Protein AF-A0A7S2GV23-F1 (afdb_monomer_lite)

pLDDT: mean 80.95, std 19.75, range [26.56, 98.06]

InterPro domains:
  IPR017853 Glycoside hydrolase superfamily [SSF51445] (7-123)
  IPR022790 Glycosyl hydrolase family 26 domain [PF02156] (43-122)
  IPR022790 Glycosyl hydrolase family 26 domain [PS51764] (1-126)

Secondary structure (DSSP, 8-state):
--------------TTHHHHSS--SEEEEEHHHHHTT---HHHHHHHHHTTPEEEEE--PPPTTT---TT---S-HHHHHSTTSTTHHHHHHHHHHHHHHHHH-B-TTSPBPPEEEE-S--TTS--

Organism: NCBI:txid3111310

Structure (mmCIF, N/CA/C/O backbone):
data_AF-A0A7S2GV23-F1
#
_entry.id   AF-A0A7S2GV23-F1
#
loop_
_atom_site.group_PDB
_atom_site.id
_atom_site.type_symbol
_atom_site.label_atom_id
_atom_site.label_alt_id
_atom_site.label_comp_id
_atom_site.label_asym_id
_atom_site.label_entity_id
_atom_site.label_seq_id
_atom_site.pdbx_PDB_ins_code
_atom_site.Cartn_x
_atom_site.Cartn_y
_atom_site.Cartn_z
_atom_site.occupancy
_atom_site.B_iso_or_equiv
_atom_site.auth_seq_id
_atom_site.auth_comp_id
_atom_site.auth_asym_id
_atom_site.auth_atom_id
_atom_site.pdbx_PDB_model_num
ATOM 1 N N . ARG A 1 1 ? 15.170 16.904 -41.381 1.00 34.03 1 ARG A N 1
ATOM 2 C CA . ARG A 1 1 ? 14.959 15.633 -40.649 1.00 34.03 1 ARG A CA 1
ATOM 3 C C . ARG A 1 1 ? 14.539 16.015 -39.239 1.00 34.03 1 ARG A C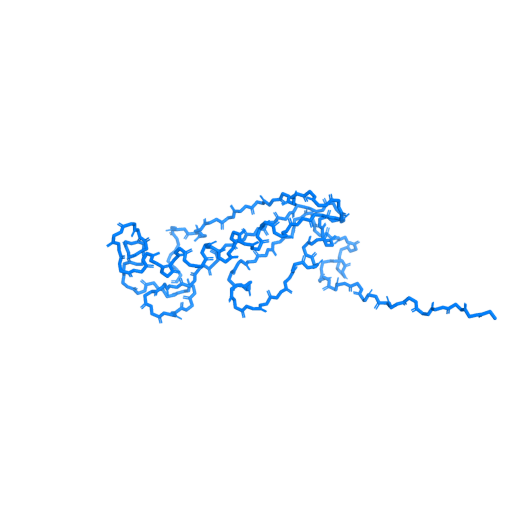 1
ATOM 5 O O . ARG A 1 1 ? 15.395 16.400 -38.460 1.00 34.03 1 ARG A O 1
ATOM 12 N N . ASN A 1 2 ? 13.232 16.030 -38.978 1.00 30.81 2 ASN A N 1
ATOM 13 C CA . ASN A 1 2 ? 12.688 16.231 -37.637 1.00 30.81 2 ASN A CA 1
ATOM 14 C C . ASN A 1 2 ? 12.828 14.914 -36.880 1.00 30.81 2 ASN A C 1
ATOM 16 O O . ASN A 1 2 ? 12.238 13.919 -37.292 1.00 30.81 2 ASN A O 1
ATOM 20 N N . SER A 1 3 ? 13.593 14.908 -35.800 1.00 30.64 3 SER A N 1
ATOM 21 C CA . SER A 1 3 ? 13.547 13.851 -34.796 1.00 30.64 3 SER A CA 1
ATOM 22 C C . SER A 1 3 ? 13.174 14.506 -33.475 1.00 30.64 3 SER A C 1
ATOM 24 O O . SER A 1 3 ? 13.932 15.315 -32.945 1.00 30.64 3 SER A O 1
ATOM 26 N N . MET A 1 4 ? 11.957 14.192 -33.029 1.00 27.84 4 MET A N 1
ATOM 27 C CA . MET A 1 4 ? 11.400 14.491 -31.713 1.00 27.84 4 MET A CA 1
ATOM 28 C C . MET A 1 4 ? 12.429 14.260 -30.605 1.00 27.84 4 MET A C 1
ATOM 30 O O . MET A 1 4 ? 13.071 13.212 -30.558 1.00 27.84 4 MET A O 1
ATOM 34 N N . GLN A 1 5 ? 12.536 15.225 -29.694 1.00 28.64 5 GLN A N 1
ATOM 35 C CA . GLN A 1 5 ? 13.094 15.001 -28.366 1.00 28.64 5 GLN A CA 1
ATOM 36 C C . GLN A 1 5 ? 12.183 14.007 -27.637 1.00 28.64 5 GLN A C 1
ATOM 38 O O . GLN A 1 5 ? 11.051 14.344 -27.294 1.00 28.64 5 GLN A O 1
ATOM 43 N N . LEU A 1 6 ? 12.673 12.784 -27.413 1.00 29.17 6 LEU A N 1
ATOM 44 C CA . LEU A 1 6 ? 12.147 11.945 -26.343 1.00 29.17 6 LEU A CA 1
ATOM 45 C C . LEU A 1 6 ? 12.425 12.671 -25.023 1.00 29.17 6 LEU A C 1
ATOM 47 O O . LEU A 1 6 ? 13.563 13.058 -24.753 1.00 29.17 6 LEU A O 1
ATOM 51 N N . GLY A 1 7 ? 11.374 12.880 -24.232 1.00 26.56 7 GLY A N 1
ATOM 52 C CA . GLY A 1 7 ? 11.482 13.425 -22.887 1.00 26.56 7 GLY A CA 1
ATOM 53 C C . GLY A 1 7 ? 12.406 12.544 -22.054 1.00 26.56 7 GLY A C 1
ATOM 54 O O . GLY A 1 7 ? 12.155 11.354 -21.879 1.00 26.56 7 GLY A O 1
ATOM 55 N N . PHE A 1 8 ? 13.500 13.128 -21.576 1.00 26.97 8 PHE A N 1
ATOM 56 C CA . PHE A 1 8 ? 14.394 12.485 -20.630 1.00 26.97 8 PHE A CA 1
ATOM 57 C C . PHE A 1 8 ? 13.656 12.324 -19.301 1.00 26.97 8 PHE A C 1
ATOM 59 O O . PHE A 1 8 ? 13.447 13.295 -18.578 1.00 26.97 8 PHE A O 1
ATOM 66 N N . PHE A 1 9 ? 13.265 11.093 -18.980 1.00 36.34 9 PHE A N 1
ATOM 67 C CA . PHE A 1 9 ? 12.959 10.700 -17.613 1.00 36.34 9 PHE A CA 1
ATOM 68 C C . PHE A 1 9 ? 14.299 10.665 -16.867 1.00 36.34 9 PHE A C 1
ATOM 70 O O . PHE A 1 9 ? 15.164 9.840 -17.168 1.00 36.34 9 PHE A O 1
ATOM 77 N N . THR A 1 10 ? 14.540 11.621 -15.969 1.00 34.38 10 THR A N 1
ATOM 78 C CA . THR A 1 10 ? 15.702 11.578 -15.071 1.00 34.38 10 THR A CA 1
ATOM 79 C C . THR A 1 10 ? 15.651 10.277 -14.271 1.00 34.38 10 THR A C 1
ATOM 81 O O . THR A 1 10 ? 14.608 9.999 -13.676 1.00 34.38 10 THR A O 1
ATOM 84 N N . PRO A 1 11 ? 16.726 9.468 -14.236 1.00 44.00 11 PRO A N 1
ATOM 85 C CA . PRO A 1 11 ? 16.729 8.263 -13.428 1.00 44.00 11 PRO A CA 1
ATOM 86 C C . PRO A 1 11 ? 16.562 8.675 -11.967 1.00 44.00 11 PRO A C 1
ATOM 88 O O . PRO A 1 11 ? 17.258 9.562 -11.471 1.00 44.00 11 PRO A O 1
ATOM 91 N N . LEU A 1 12 ? 15.586 8.050 -11.321 1.00 52.41 12 LEU A N 1
ATOM 92 C CA . LEU A 1 12 ? 15.260 8.203 -9.913 1.00 52.41 12 LEU A CA 1
ATOM 93 C C . LEU A 1 12 ? 16.541 7.983 -9.096 1.00 52.41 12 LEU A C 1
ATOM 95 O O . LEU A 1 12 ? 17.121 6.898 -9.097 1.00 52.41 12 LEU A O 1
ATOM 99 N N . ILE A 1 13 ? 17.041 9.047 -8.468 1.00 53.59 13 ILE A N 1
ATOM 100 C CA . ILE A 1 13 ? 18.283 9.005 -7.696 1.00 53.59 13 ILE A CA 1
ATOM 101 C C . ILE A 1 13 ? 17.995 8.232 -6.409 1.00 53.59 13 ILE A C 1
ATOM 103 O O . ILE A 1 13 ? 17.328 8.735 -5.511 1.00 53.59 13 ILE A O 1
ATOM 107 N N . SER A 1 14 ? 18.520 7.013 -6.312 1.00 54.50 14 SER A N 1
ATOM 108 C CA . SER A 1 14 ? 18.656 6.307 -5.039 1.00 54.50 14 SER A CA 1
ATOM 109 C C . SER A 1 14 ? 20.065 6.543 -4.484 1.00 54.50 14 SER A C 1
ATOM 111 O O . SER A 1 14 ? 21.048 6.499 -5.226 1.00 54.50 14 SER A O 1
ATOM 113 N N . CYS A 1 15 ? 20.185 6.770 -3.173 1.00 56.06 15 CYS A N 1
ATOM 114 C CA . CYS A 1 15 ? 21.479 6.963 -2.502 1.00 56.06 15 CYS A CA 1
ATOM 115 C C . CYS A 1 15 ? 22.381 5.707 -2.549 1.00 56.06 15 CYS A C 1
ATOM 117 O O . CYS A 1 15 ? 23.596 5.782 -2.335 1.00 56.06 15 CYS A O 1
ATOM 119 N N . LEU A 1 16 ? 21.803 4.535 -2.827 1.00 53.38 16 LEU A N 1
ATOM 120 C CA . LEU A 1 16 ? 22.526 3.263 -2.874 1.00 53.38 16 LEU A CA 1
ATOM 121 C C . LEU A 1 16 ? 23.375 3.118 -4.152 1.00 53.38 16 LEU A C 1
ATOM 123 O O . LEU A 1 16 ? 24.589 2.982 -4.018 1.00 53.38 16 LEU A O 1
ATOM 127 N N . PRO A 1 17 ? 22.837 3.279 -5.377 1.00 59.38 17 PRO A N 1
ATOM 128 C CA . PRO A 1 17 ? 23.643 3.328 -6.597 1.00 59.38 17 PRO A CA 1
ATOM 129 C C . PRO A 1 17 ? 24.794 4.331 -6.547 1.00 59.38 17 PRO A C 1
ATOM 131 O O . PRO A 1 17 ? 25.864 4.050 -7.079 1.00 59.38 17 PRO A O 1
ATOM 134 N N . SER A 1 18 ? 24.615 5.477 -5.881 1.00 53.84 18 SER A N 1
ATOM 135 C CA . SER A 1 18 ? 25.681 6.476 -5.747 1.00 53.84 18 SER A CA 1
ATOM 136 C C . SER A 1 18 ? 26.833 6.050 -4.829 1.00 53.84 18 SER A C 1
ATOM 138 O O . SER A 1 18 ? 27.897 6.656 -4.892 1.00 53.84 18 SER A O 1
ATOM 140 N N . SER A 1 19 ? 26.645 5.029 -3.987 1.00 60.78 19 SER A N 1
ATOM 141 C CA . SER A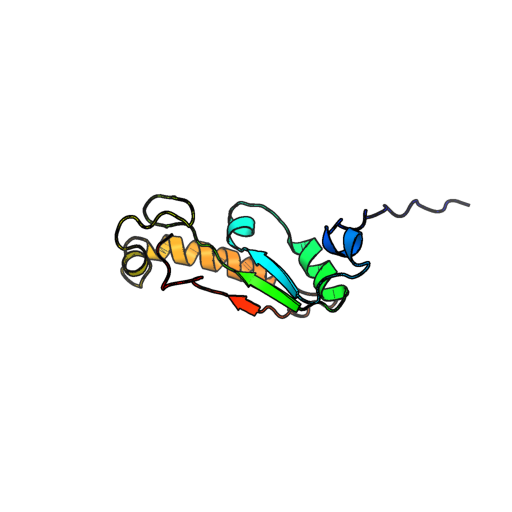 1 19 ? 27.659 4.540 -3.040 1.00 60.78 19 SER A CA 1
ATOM 142 C C . SER A 1 19 ? 28.207 3.151 -3.385 1.00 60.78 19 SER A C 1
ATOM 144 O O . SER A 1 19 ? 29.392 2.906 -3.176 1.00 60.78 19 SER A O 1
ATOM 146 N N . SER A 1 20 ? 27.390 2.257 -3.950 1.00 69.81 20 SER A N 1
ATOM 147 C CA . SER A 1 20 ? 27.769 0.874 -4.289 1.00 69.81 20 SER A CA 1
ATOM 148 C C . SER A 1 20 ? 27.774 0.568 -5.791 1.00 69.81 20 SER A C 1
ATOM 150 O O . SER A 1 20 ? 28.232 -0.499 -6.196 1.00 69.81 20 SER A O 1
ATOM 152 N N . GLY A 1 21 ? 27.242 1.465 -6.630 1.00 74.00 21 GLY A N 1
ATOM 153 C CA . GLY A 1 21 ? 27.029 1.212 -8.058 1.00 74.00 21 GLY A CA 1
ATOM 154 C C . GLY A 1 21 ? 25.899 0.219 -8.362 1.00 74.00 21 GLY A C 1
ATOM 155 O O . GLY A 1 21 ? 25.712 -0.140 -9.523 1.00 74.00 21 GLY A O 1
ATOM 156 N N . GLN A 1 22 ? 25.149 -0.233 -7.350 1.00 78.19 22 GLN A N 1
ATOM 157 C CA . GLN A 1 22 ? 24.076 -1.220 -7.490 1.00 78.19 22 GLN A CA 1
ATOM 158 C C . GLN A 1 22 ? 22.797 -0.762 -6.782 1.00 78.19 22 GLN A C 1
ATOM 160 O O . GLN A 1 22 ? 22.837 -0.124 -5.729 1.00 78.19 22 GLN A O 1
ATOM 165 N N . TYR A 1 23 ? 21.650 -1.113 -7.362 1.00 83.94 23 TYR A N 1
ATOM 166 C CA . TYR A 1 23 ? 20.346 -0.935 -6.725 1.00 83.94 23 TYR A CA 1
ATOM 167 C C . TYR A 1 23 ? 20.075 -2.069 -5.724 1.00 83.94 23 TYR A C 1
ATOM 169 O O . TYR A 1 23 ? 20.585 -3.179 -5.905 1.00 83.94 23 TYR A O 1
ATOM 177 N N . PRO A 1 24 ? 19.277 -1.820 -4.671 1.00 88.75 24 PRO A N 1
ATOM 178 C CA . PRO A 1 24 ? 18.836 -2.887 -3.783 1.00 88.75 24 PRO A CA 1
ATOM 179 C C . PRO A 1 24 ? 17.947 -3.887 -4.536 1.00 88.75 24 PRO A C 1
ATOM 181 O O . PRO A 1 24 ? 17.255 -3.531 -5.485 1.00 88.75 24 PRO A O 1
ATOM 184 N N . MET A 1 25 ? 17.929 -5.143 -4.082 1.00 91.19 25 MET A N 1
ATOM 185 C CA . MET A 1 25 ? 17.016 -6.160 -4.631 1.00 91.19 25 MET A CA 1
ATOM 186 C C . MET A 1 25 ? 15.578 -6.013 -4.123 1.00 91.19 25 MET A C 1
ATOM 188 O O . MET A 1 25 ? 14.664 -6.580 -4.714 1.00 91.19 25 MET A O 1
ATOM 192 N N . VAL A 1 26 ? 15.380 -5.293 -3.016 1.00 94.00 26 VAL A N 1
ATOM 193 C CA . VAL A 1 26 ? 14.071 -5.064 -2.399 1.00 94.00 26 VAL A CA 1
ATOM 194 C C . VAL A 1 26 ? 13.859 -3.564 -2.269 1.00 94.00 26 VAL A C 1
ATOM 196 O O . VAL A 1 26 ? 14.724 -2.864 -1.739 1.00 94.00 26 VAL A O 1
ATOM 199 N N . PHE A 1 27 ? 12.713 -3.082 -2.739 1.00 95.88 27 PHE A N 1
ATOM 200 C CA . PHE A 1 27 ? 12.283 -1.698 -2.566 1.00 95.88 27 PHE A CA 1
ATOM 201 C C . PHE A 1 27 ? 11.054 -1.668 -1.665 1.00 95.88 27 PHE A C 1
ATOM 203 O O . PHE A 1 27 ? 10.054 -2.313 -1.977 1.00 95.88 27 PHE A O 1
ATOM 210 N N . GLY A 1 28 ? 11.164 -0.934 -0.558 1.00 94.94 28 GLY A N 1
ATOM 211 C CA . GLY A 1 28 ? 10.094 -0.746 0.417 1.00 94.94 28 GLY A CA 1
ATOM 212 C C . GLY A 1 28 ? 9.313 0.541 0.167 1.00 94.94 28 GLY A C 1
ATOM 213 O O . GLY A 1 28 ? 9.909 1.582 -0.121 1.00 94.94 28 GLY A O 1
ATOM 214 N N . TYR A 1 29 ? 7.996 0.467 0.318 1.00 95.62 29 TYR A N 1
ATOM 215 C CA . TYR A 1 29 ? 7.067 1.597 0.272 1.00 95.62 29 TYR A CA 1
ATOM 216 C C . TYR A 1 29 ? 6.099 1.529 1.454 1.00 95.62 29 TYR A C 1
ATOM 218 O O . TYR A 1 29 ? 6.068 0.536 2.176 1.00 95.62 29 TYR A O 1
ATOM 226 N N . ASP A 1 30 ? 5.285 2.568 1.648 1.00 94.06 30 ASP A N 1
ATOM 227 C CA . ASP A 1 30 ? 4.277 2.577 2.711 1.00 94.06 30 ASP A CA 1
ATOM 228 C C . ASP A 1 30 ? 2.916 3.070 2.203 1.00 94.06 30 ASP A C 1
ATOM 230 O O . ASP A 1 30 ? 2.832 4.099 1.521 1.00 94.06 30 ASP A O 1
ATOM 234 N N . PHE A 1 31 ? 1.842 2.354 2.550 1.00 94.25 31 PHE A N 1
ATOM 235 C CA . PHE A 1 31 ? 0.474 2.778 2.243 1.00 94.25 31 PHE A CA 1
ATOM 236 C C . PHE A 1 31 ? 0.056 4.043 2.990 1.00 94.25 31 PHE A C 1
ATOM 238 O O . PHE A 1 31 ? -0.822 4.747 2.505 1.00 94.25 31 PHE A O 1
ATOM 245 N N . TYR A 1 32 ? 0.698 4.387 4.106 1.00 90.94 32 TYR A N 1
ATOM 246 C CA . TYR A 1 32 ? 0.518 5.684 4.753 1.00 90.94 32 TYR A CA 1
ATOM 247 C C . TYR A 1 32 ? 0.781 6.830 3.771 1.00 90.94 32 TYR A C 1
ATOM 249 O O . TYR A 1 32 ? -0.064 7.698 3.592 1.00 90.94 32 TYR A O 1
ATOM 257 N N . HIS A 1 33 ? 1.902 6.788 3.043 1.00 90.44 33 HIS A N 1
ATOM 258 C CA . HIS A 1 33 ? 2.227 7.807 2.042 1.00 90.44 33 HIS A CA 1
ATOM 259 C C . HIS A 1 33 ? 1.203 7.852 0.906 1.00 90.44 33 HIS A C 1
ATOM 261 O O . HIS A 1 33 ? 0.812 8.937 0.485 1.00 90.44 33 HIS A O 1
ATOM 267 N N . LEU A 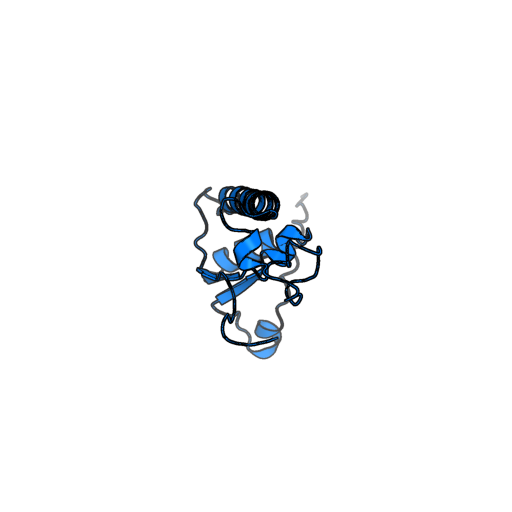1 34 ? 0.732 6.687 0.453 1.00 92.44 34 LEU A N 1
ATOM 268 C CA . LEU A 1 34 ? -0.303 6.612 -0.575 1.00 92.44 34 LEU A CA 1
ATOM 269 C C . LEU A 1 34 ? -1.610 7.277 -0.105 1.00 92.44 34 LEU A C 1
ATOM 271 O O . LEU A 1 34 ? -2.203 8.059 -0.844 1.00 92.44 34 LEU A O 1
ATOM 275 N N . LEU A 1 35 ? -2.041 6.988 1.126 1.00 90.94 35 LEU A N 1
ATOM 276 C CA . LEU A 1 35 ? -3.255 7.549 1.728 1.00 90.94 35 LEU A CA 1
ATOM 277 C C . LEU A 1 35 ? -3.141 9.062 1.985 1.00 90.94 35 LEU A C 1
ATOM 279 O O . LEU A 1 35 ? -4.141 9.767 1.883 1.00 90.94 35 LEU A O 1
ATOM 283 N N . GLU A 1 36 ? -1.930 9.563 2.234 1.00 89.44 36 GLU A N 1
ATOM 284 C CA . GLU A 1 36 ? -1.614 10.995 2.355 1.00 89.44 36 GLU A CA 1
ATOM 285 C C . GLU A 1 36 ? -1.461 11.706 0.990 1.00 89.44 36 GLU A C 1
ATOM 287 O O . GLU A 1 36 ? -1.214 12.911 0.932 1.00 89.44 36 GLU A O 1
ATOM 292 N N . GLY A 1 37 ? -1.609 10.982 -0.127 1.00 90.81 37 GLY A N 1
ATOM 293 C CA . GLY A 1 37 ? -1.558 11.537 -1.484 1.00 90.81 37 GLY A CA 1
ATOM 294 C C . GLY A 1 37 ? -0.162 11.604 -2.112 1.00 90.81 37 GLY A C 1
ATOM 295 O O . GLY A 1 37 ? 0.005 12.227 -3.162 1.00 90.81 37 GLY A O 1
ATOM 296 N N . TYR A 1 38 ? 0.844 10.961 -1.514 1.00 91.06 38 TYR A N 1
ATOM 297 C CA . TYR A 1 38 ? 2.169 10.814 -2.113 1.00 91.06 38 TYR A CA 1
ATOM 298 C C . TYR A 1 38 ? 2.195 9.606 -3.050 1.00 91.06 38 TYR A C 1
ATOM 300 O O . TYR A 1 38 ? 2.194 8.452 -2.614 1.00 91.06 38 TYR A O 1
ATOM 308 N N . ASP A 1 39 ? 2.263 9.880 -4.350 1.00 91.38 39 ASP A N 1
ATOM 309 C CA . ASP A 1 39 ? 2.292 8.845 -5.376 1.00 91.38 39 ASP A CA 1
ATOM 310 C C . ASP A 1 39 ? 3.724 8.363 -5.665 1.00 91.38 39 ASP A C 1
ATOM 312 O O . ASP A 1 39 ? 4.558 9.085 -6.215 1.00 91.38 39 ASP A O 1
ATOM 316 N N . TRP A 1 40 ? 4.004 7.114 -5.295 1.00 94.56 40 TRP A N 1
ATOM 317 C CA . TRP A 1 40 ? 5.249 6.397 -5.587 1.00 94.56 40 TRP A CA 1
ATOM 318 C C . TRP A 1 40 ? 5.060 5.276 -6.625 1.00 94.56 40 TRP A C 1
ATOM 320 O O . TRP A 1 40 ? 5.996 4.519 -6.898 1.00 94.56 40 TRP A O 1
ATOM 330 N N . THR A 1 41 ? 3.872 5.170 -7.231 1.00 95.75 41 THR A N 1
ATOM 331 C CA . THR A 1 41 ? 3.446 4.050 -8.087 1.00 95.75 41 THR A CA 1
ATOM 332 C C . THR A 1 41 ? 4.403 3.813 -9.249 1.00 95.75 41 THR A C 1
ATOM 334 O O . THR A 1 41 ? 4.865 2.692 -9.460 1.00 95.75 41 THR A O 1
ATOM 337 N N . GLU A 1 42 ? 4.764 4.871 -9.974 1.00 95.00 42 GLU A N 1
ATOM 338 C CA . GLU A 1 42 ? 5.650 4.769 -11.138 1.00 95.00 42 GLU A CA 1
ATOM 339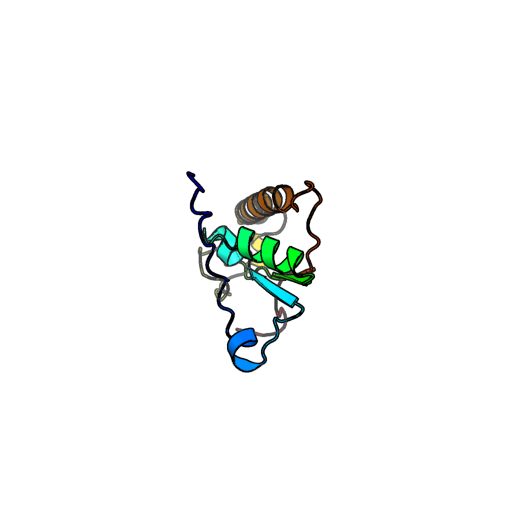 C C . GLU A 1 42 ? 7.079 4.361 -10.751 1.00 95.00 42 GLU A C 1
ATOM 341 O O . GLU A 1 42 ? 7.732 3.603 -11.469 1.00 95.00 42 GLU A O 1
ATOM 346 N N . HIS A 1 43 ? 7.555 4.772 -9.571 1.00 94.94 43 HIS A N 1
ATOM 347 C CA . HIS A 1 43 ? 8.843 4.314 -9.051 1.00 94.94 43 HIS A CA 1
ATOM 348 C C . HIS A 1 43 ? 8.802 2.819 -8.688 1.00 94.94 43 HIS A C 1
ATOM 350 O O . HIS A 1 43 ? 9.745 2.088 -8.991 1.00 94.94 43 HIS A O 1
ATOM 356 N N . ALA A 1 44 ? 7.704 2.334 -8.099 1.00 96.50 44 ALA A N 1
ATOM 357 C CA . ALA A 1 44 ? 7.533 0.912 -7.799 1.00 96.50 44 ALA A CA 1
ATOM 358 C C . ALA A 1 44 ? 7.425 0.047 -9.060 1.00 96.50 44 ALA A C 1
ATOM 360 O O . ALA A 1 44 ? 8.068 -1.002 -9.130 1.00 96.50 44 ALA A O 1
ATOM 361 N N . LYS A 1 45 ? 6.698 0.507 -10.086 1.00 96.81 45 LYS A N 1
ATOM 362 C CA . LYS A 1 45 ? 6.657 -0.154 -11.400 1.00 96.81 45 LYS A CA 1
ATOM 363 C C . LYS A 1 45 ? 8.036 -0.204 -12.050 1.00 96.81 45 LYS A C 1
ATOM 365 O O . LYS A 1 45 ? 8.449 -1.257 -12.533 1.00 96.81 45 LYS A O 1
ATOM 370 N N . TRP A 1 46 ? 8.782 0.901 -12.005 1.00 95.19 46 TRP A N 1
ATOM 371 C CA . TRP A 1 46 ? 10.162 0.937 -12.483 1.00 95.19 46 TRP A CA 1
ATOM 372 C C . TRP A 1 46 ? 11.054 -0.061 -11.729 1.00 95.19 46 TRP A C 1
ATOM 374 O O . TRP A 1 46 ? 11.783 -0.818 -12.367 1.00 95.19 46 TRP A O 1
ATOM 384 N N . ALA A 1 47 ? 10.973 -0.116 -10.396 1.00 95.12 47 ALA A N 1
ATOM 385 C CA . ALA A 1 47 ? 11.763 -1.042 -9.584 1.00 95.12 47 ALA A CA 1
ATOM 386 C C . ALA A 1 47 ? 11.443 -2.509 -9.919 1.00 95.12 47 ALA A C 1
ATOM 388 O O . ALA A 1 47 ? 12.358 -3.315 -10.102 1.00 95.12 47 ALA A O 1
ATOM 389 N N . TYR A 1 48 ? 10.160 -2.843 -10.083 1.00 96.38 48 TYR A N 1
ATOM 390 C CA . TYR A 1 48 ? 9.729 -4.165 -10.539 1.00 96.38 48 TYR A CA 1
ATOM 391 C C . TYR A 1 48 ? 10.279 -4.496 -11.934 1.00 96.38 48 TYR A C 1
ATOM 393 O O . TYR A 1 48 ? 10.796 -5.592 -12.151 1.00 96.38 48 TYR A O 1
ATOM 401 N N . LEU A 1 49 ? 10.257 -3.532 -12.863 1.00 95.25 49 LEU A N 1
ATOM 402 C CA . LEU A 1 49 ? 10.837 -3.684 -14.200 1.00 95.25 49 LEU A CA 1
ATOM 403 C C . LEU A 1 49 ? 12.355 -3.940 -14.159 1.00 95.25 49 LEU A C 1
ATOM 405 O O . LEU A 1 49 ? 12.874 -4.655 -15.013 1.00 95.25 49 LEU A O 1
ATOM 409 N N . GLN A 1 50 ? 13.066 -3.408 -13.158 1.00 93.56 50 GLN A N 1
ATOM 410 C CA . GLN A 1 50 ? 14.485 -3.717 -12.920 1.00 93.56 50 GLN A CA 1
ATOM 411 C C . GLN A 1 50 ? 14.716 -5.097 -12.272 1.00 93.56 50 GLN A C 1
ATOM 413 O O . GLN A 1 50 ? 15.860 -5.469 -12.014 1.00 93.56 50 GLN A O 1
ATOM 418 N N . GLY A 1 51 ? 13.656 -5.868 -12.010 1.00 94.19 51 GLY A N 1
ATOM 419 C CA . GLY A 1 51 ? 13.722 -7.193 -11.394 1.00 94.19 51 GLY A CA 1
ATOM 420 C C . GLY A 1 51 ? 13.728 -7.180 -9.865 1.00 94.19 51 GLY A C 1
ATOM 421 O O . GLY A 1 51 ? 14.055 -8.200 -9.257 1.00 94.19 51 GLY A O 1
ATOM 422 N N . ALA A 1 52 ? 13.392 -6.054 -9.232 1.00 95.62 52 ALA A N 1
ATOM 423 C CA . ALA A 1 52 ? 13.328 -5.974 -7.781 1.00 95.62 52 ALA A CA 1
ATOM 424 C C . ALA A 1 52 ? 12.035 -6.576 -7.208 1.00 95.62 52 ALA A C 1
ATOM 426 O O . ALA A 1 52 ? 10.983 -6.596 -7.848 1.00 95.62 52 ALA A O 1
ATOM 427 N N . VAL A 1 53 ? 12.115 -7.015 -5.952 1.00 96.81 53 VAL A N 1
ATOM 428 C CA . VAL A 1 53 ? 10.953 -7.376 -5.135 1.00 96.81 53 VAL A CA 1
ATOM 429 C C . VAL A 1 53 ? 10.381 -6.113 -4.496 1.00 96.81 53 VAL A C 1
ATOM 431 O O . VAL A 1 53 ? 11.122 -5.290 -3.955 1.00 96.81 53 VAL A O 1
ATOM 434 N N . ILE A 1 54 ? 9.058 -5.976 -4.536 1.00 97.81 54 ILE A N 1
ATOM 435 C CA . ILE A 1 54 ? 8.343 -4.848 -3.941 1.00 97.81 54 ILE A CA 1
ATOM 436 C C . ILE A 1 54 ? 7.833 -5.257 -2.558 1.00 97.81 54 ILE A C 1
ATOM 438 O O . ILE A 1 54 ? 7.084 -6.226 -2.428 1.00 97.81 54 ILE A O 1
ATOM 442 N N . GLU A 1 55 ? 8.243 -4.529 -1.524 1.00 96.88 55 GLU A N 1
ATOM 443 C CA . GLU A 1 55 ? 7.675 -4.615 -0.178 1.00 96.88 55 GLU A CA 1
ATOM 444 C C . GLU A 1 55 ? 6.857 -3.355 0.089 1.00 96.88 55 GLU A C 1
ATOM 446 O O . GLU A 1 55 ? 7.243 -2.253 -0.300 1.00 96.88 55 GLU A O 1
ATOM 451 N N . ILE A 1 56 ? 5.689 -3.524 0.699 1.00 96.69 56 ILE A N 1
ATOM 452 C CA . ILE A 1 56 ? 4.847 -2.407 1.108 1.00 96.69 56 ILE A CA 1
ATOM 453 C C . ILE A 1 56 ? 4.444 -2.649 2.555 1.00 96.69 56 ILE A C 1
ATOM 455 O O . ILE A 1 56 ? 3.801 -3.656 2.870 1.00 96.69 56 ILE A O 1
ATOM 459 N N . SER A 1 57 ? 4.808 -1.726 3.436 1.00 93.88 57 SER A N 1
ATOM 460 C CA . SER A 1 57 ? 4.282 -1.677 4.792 1.00 93.88 57 SER A CA 1
ATOM 461 C C . SER A 1 57 ? 3.030 -0.817 4.871 1.00 93.88 57 SER A C 1
ATOM 463 O O . SER A 1 57 ? 2.694 -0.058 3.961 1.00 93.88 57 SER A O 1
ATOM 465 N N . TRP A 1 58 ? 2.307 -0.948 5.977 1.00 91.62 58 TRP A N 1
ATOM 466 C CA . TRP A 1 58 ? 1.261 0.005 6.308 1.00 91.62 58 TRP A CA 1
ATOM 467 C C . TRP A 1 58 ? 1.459 0.517 7.721 1.00 91.62 58 TRP A C 1
ATOM 469 O O . TRP A 1 58 ? 1.083 -0.136 8.699 1.00 91.62 58 TRP A O 1
ATOM 479 N N . TRP A 1 59 ? 2.061 1.698 7.818 1.00 85.69 59 TRP A N 1
ATOM 480 C CA . TRP A 1 59 ? 2.151 2.434 9.067 1.00 85.69 59 TRP A CA 1
ATOM 481 C C . TRP A 1 59 ? 0.850 3.212 9.272 1.00 85.69 59 TRP A C 1
ATOM 483 O O . TRP A 1 59 ? 0.757 4.398 8.995 1.00 85.69 59 TRP A O 1
ATOM 493 N N . SER A 1 60 ? -0.216 2.508 9.647 1.00 82.00 60 SER A N 1
ATOM 494 C CA . SER A 1 60 ? -1.559 3.085 9.707 1.00 82.00 60 SER A CA 1
ATOM 495 C C . SER A 1 60 ? -1.704 4.143 10.803 1.00 82.00 60 SER A C 1
ATOM 497 O O . SER A 1 60 ? -1.325 3.892 11.946 1.00 82.00 60 SER A O 1
ATOM 499 N N . SER A 1 61 ? -2.337 5.272 10.477 1.00 80.94 61 SER A N 1
ATOM 500 C CA . SER A 1 61 ? -2.786 6.280 11.446 1.00 80.94 61 SER A CA 1
ATOM 501 C C . SER A 1 61 ? -3.717 5.678 12.494 1.00 80.94 61 SER A C 1
ATOM 503 O O . SER A 1 61 ? -4.474 4.749 12.195 1.00 80.94 61 SER A O 1
ATOM 505 N N . ASN A 1 62 ? -3.725 6.246 13.700 1.00 80.69 62 ASN A N 1
ATOM 506 C CA . ASN A 1 62 ? -4.732 5.892 14.691 1.00 80.69 62 ASN A CA 1
ATOM 507 C C . ASN A 1 62 ? -6.090 6.448 14.231 1.00 80.69 62 ASN A C 1
ATOM 509 O O . ASN A 1 62 ? -6.260 7.660 14.076 1.00 80.69 62 ASN A O 1
ATOM 513 N N . PRO A 1 63 ? -7.091 5.589 13.985 1.00 76.31 63 PRO A N 1
ATOM 514 C CA . PRO A 1 63 ? -8.352 6.057 13.437 1.00 76.31 63 PRO A CA 1
ATOM 515 C C . PRO A 1 63 ? -9.180 6.845 14.458 1.00 76.31 63 PRO A C 1
ATOM 517 O O . PRO A 1 63 ? -10.080 7.571 14.048 1.00 76.31 63 PRO A O 1
ATOM 520 N N . LYS A 1 64 ? -8.874 6.756 15.758 1.00 73.31 64 LYS A N 1
ATOM 521 C CA . LYS A 1 64 ? -9.652 7.397 16.825 1.00 73.31 64 LYS A CA 1
ATOM 522 C C . LYS A 1 64 ? -9.473 8.917 16.897 1.00 73.31 64 LYS A C 1
ATOM 524 O O . LYS A 1 64 ? -10.412 9.616 17.265 1.00 73.31 64 LYS A O 1
ATOM 529 N N . ASP A 1 65 ? -8.281 9.420 16.615 1.00 68.88 65 ASP A N 1
ATOM 530 C CA . ASP A 1 65 ? -7.899 10.813 16.879 1.00 68.88 65 ASP A CA 1
ATOM 531 C C . ASP A 1 65 ? -7.311 11.527 15.656 1.00 68.88 65 ASP A C 1
ATOM 533 O O . ASP A 1 65 ? -6.799 12.635 15.794 1.00 68.88 65 ASP A O 1
ATOM 537 N N . ASP A 1 66 ? -7.368 10.897 14.473 1.00 65.00 66 ASP A N 1
ATOM 538 C CA . ASP A 1 66 ? -6.643 11.349 13.271 1.00 65.00 66 ASP A CA 1
ATOM 539 C C . ASP A 1 66 ? -5.136 11.539 13.534 1.00 65.00 66 ASP A C 1
ATOM 541 O O . ASP A 1 66 ? -4.430 12.203 12.773 1.00 65.00 66 ASP A O 1
ATOM 545 N N . GLY A 1 67 ? -4.632 10.948 14.622 1.00 63.81 67 GLY A N 1
ATOM 546 C CA . GLY A 1 67 ? -3.237 10.981 14.989 1.00 63.81 67 GLY A CA 1
ATOM 547 C C . GLY A 1 67 ? -2.419 10.172 13.997 1.00 63.81 67 GLY A C 1
ATOM 548 O O . GLY A 1 67 ? -2.877 9.176 13.427 1.00 63.81 67 GLY A O 1
ATOM 549 N N . GLY A 1 68 ? -1.168 10.589 13.812 1.00 68.38 68 GLY A N 1
ATOM 550 C CA . GLY A 1 68 ? -0.214 9.818 13.030 1.00 68.38 68 GLY A CA 1
ATOM 551 C C . GLY A 1 68 ? -0.009 8.405 13.601 1.00 68.38 68 GLY A C 1
ATOM 552 O O . GLY A 1 68 ? -0.489 8.081 14.690 1.00 68.38 68 GLY A O 1
ATOM 553 N N . PRO A 1 69 ? 0.752 7.552 12.910 1.00 70.75 69 PRO A N 1
ATOM 554 C CA . PRO A 1 69 ? 0.892 6.133 13.255 1.00 70.75 69 PRO A CA 1
ATOM 555 C C . PRO A 1 69 ? 1.587 5.847 14.601 1.00 70.75 69 PRO A C 1
ATOM 557 O O . PRO A 1 69 ? 1.711 4.697 15.011 1.00 70.75 69 PRO A O 1
ATOM 560 N N . THR A 1 70 ? 2.072 6.890 15.276 1.00 73.44 70 THR A N 1
ATOM 561 C CA . THR A 1 70 ? 2.645 6.859 16.627 1.00 73.44 70 THR A CA 1
ATOM 562 C C . THR A 1 70 ? 1.618 7.153 17.725 1.00 73.44 70 THR A C 1
ATOM 564 O O . THR A 1 70 ? 1.969 7.133 18.900 1.00 73.44 70 THR A O 1
ATOM 567 N N . SER A 1 71 ? 0.365 7.485 17.384 1.00 73.94 71 SER A N 1
ATOM 568 C CA . SER A 1 71 ? -0.683 7.676 18.390 1.00 73.94 71 SER A CA 1
ATOM 569 C C . SER A 1 71 ? -1.165 6.321 18.907 1.00 73.94 71 SER A C 1
ATOM 571 O O . SER A 1 71 ? -1.829 5.563 18.202 1.00 73.94 71 SER A O 1
ATOM 573 N N . CYS A 1 72 ? -0.862 6.038 20.172 1.00 70.75 72 CYS A N 1
ATOM 574 C CA . CYS A 1 72 ? -1.288 4.824 20.870 1.00 70.75 72 CYS A CA 1
ATOM 575 C C . CYS A 1 72 ? -2.482 5.068 21.812 1.00 70.75 72 CYS A C 1
ATOM 577 O O . CYS A 1 72 ? -2.835 4.194 22.607 1.00 70.75 72 CYS A O 1
ATOM 579 N N . ASP A 1 73 ? -3.112 6.245 21.750 1.00 70.00 73 ASP A N 1
ATOM 580 C CA . ASP A 1 73 ? -4.149 6.633 22.700 1.00 70.00 73 ASP A CA 1
ATOM 581 C C . ASP A 1 73 ? -5.433 5.795 22.548 1.00 70.00 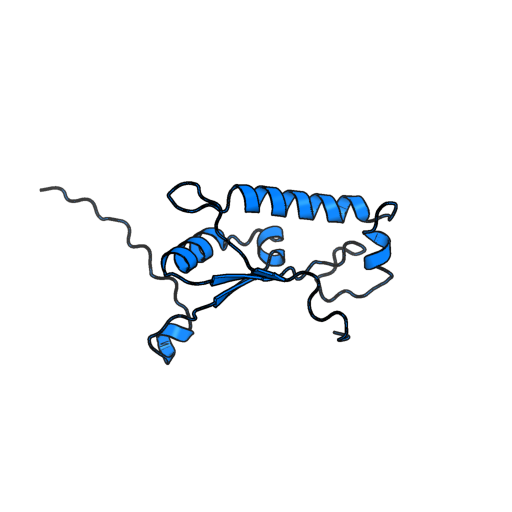73 ASP A C 1
ATOM 583 O O . ASP A 1 73 ? -6.054 5.695 21.485 1.00 70.00 73 ASP A O 1
ATOM 587 N N . GLY A 1 74 ? -5.910 5.238 23.665 1.00 74.38 74 GLY A N 1
ATOM 588 C CA . GLY A 1 74 ? -7.153 4.468 23.731 1.00 74.38 74 GLY A CA 1
ATOM 589 C C . GLY A 1 74 ? -6.998 2.979 23.417 1.00 74.38 74 GLY A C 1
ATOM 590 O O . GLY A 1 74 ? -6.078 2.324 23.891 1.00 74.38 74 GLY A O 1
ATOM 591 N N . THR A 1 75 ? -7.969 2.419 22.686 1.00 77.25 75 THR A N 1
ATOM 592 C CA . THR A 1 75 ? -8.036 0.989 22.334 1.00 77.25 75 THR A CA 1
ATOM 593 C C . THR A 1 75 ? -8.215 0.802 20.815 1.00 77.25 75 THR A C 1
ATOM 595 O O . THR A 1 75 ? -9.213 0.215 20.377 1.00 77.25 75 THR A O 1
ATOM 598 N N . PRO A 1 76 ? -7.266 1.299 19.993 1.00 79.00 76 PRO A N 1
ATOM 599 C CA . PRO A 1 76 ? -7.426 1.436 18.539 1.00 79.00 76 PRO A CA 1
ATOM 600 C C . PRO A 1 76 ? -7.751 0.115 17.834 1.00 79.00 76 PRO A C 1
ATOM 602 O O . PRO A 1 76 ? -8.586 0.077 16.939 1.00 79.00 76 PRO A O 1
ATOM 605 N N . ILE A 1 77 ? -7.182 -1.004 18.289 1.00 84.50 77 ILE A N 1
ATOM 606 C CA . ILE A 1 77 ? -7.477 -2.323 17.710 1.00 84.50 77 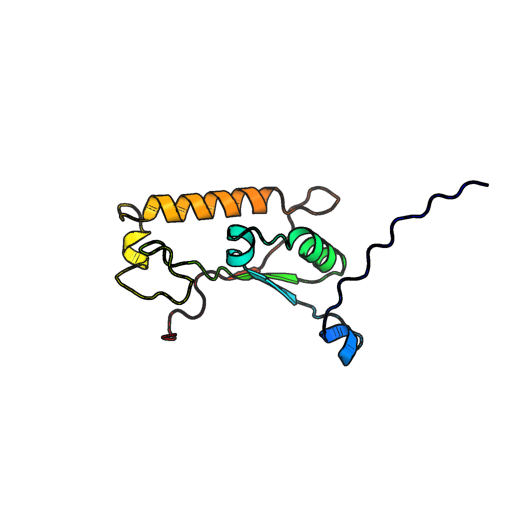ILE A CA 1
ATOM 607 C C . ILE A 1 77 ? -8.941 -2.721 17.926 1.00 84.50 77 ILE A C 1
ATOM 609 O O . ILE A 1 77 ? -9.603 -3.199 17.011 1.00 84.50 77 ILE A O 1
ATOM 613 N N . THR A 1 78 ? -9.485 -2.505 19.125 1.00 87.56 78 THR A N 1
ATOM 614 C CA . THR A 1 78 ? -10.887 -2.860 19.401 1.00 87.56 78 THR A CA 1
ATOM 615 C C . THR A 1 78 ? -11.875 -1.980 18.652 1.00 87.56 78 THR A C 1
ATOM 617 O O . THR A 1 78 ? -12.949 -2.455 18.292 1.00 87.56 78 THR A O 1
ATOM 620 N N . SER A 1 79 ? -11.522 -0.720 18.391 1.00 86.88 79 SER A N 1
ATOM 621 C CA . SER A 1 79 ? -12.421 0.209 17.717 1.00 86.88 79 SER A CA 1
ATOM 622 C C . SER A 1 79 ? -12.505 -0.033 16.208 1.00 86.88 79 SER A C 1
ATOM 624 O O . SER A 1 79 ? -13.535 0.298 15.627 1.00 86.88 79 SER A O 1
ATOM 626 N N . ILE A 1 80 ? -11.492 -0.651 15.585 1.00 89.25 80 ILE A N 1
ATOM 627 C CA . ILE A 1 80 ? -11.514 -1.025 14.156 1.00 89.25 80 ILE A CA 1
ATOM 628 C C . ILE A 1 80 ? -12.133 -2.400 13.870 1.00 89.25 80 ILE A C 1
ATOM 630 O O . ILE A 1 80 ? -12.443 -2.707 12.717 1.00 89.25 80 ILE A O 1
ATOM 634 N N . MET A 1 81 ? -12.315 -3.248 14.887 1.00 91.38 81 MET A N 1
ATOM 635 C CA . MET A 1 81 ? -12.959 -4.557 14.719 1.00 91.38 81 MET A CA 1
ATOM 636 C C . MET A 1 81 ? -14.439 -4.420 14.318 1.00 91.38 81 MET A C 1
ATOM 638 O O . MET A 1 81 ? -15.050 -3.384 14.585 1.00 91.38 81 MET A O 1
ATOM 642 N N . PRO A 1 82 ? -15.056 -5.455 13.711 1.00 93.94 82 PRO A N 1
ATOM 643 C CA . PRO A 1 82 ? -16.484 -5.443 13.401 1.00 93.94 82 PRO A CA 1
ATOM 644 C C . PRO A 1 82 ? -17.338 -5.079 14.625 1.00 93.94 82 PRO A C 1
ATOM 646 O O . PRO A 1 82 ? -17.235 -5.711 15.675 1.00 93.94 82 PRO A O 1
ATOM 649 N N . GLY A 1 83 ? -18.181 -4.053 14.485 1.00 92.19 83 GLY A N 1
ATOM 650 C CA . GLY A 1 83 ? -18.996 -3.502 15.577 1.00 92.19 83 GLY A CA 1
ATOM 651 C C . GLY A 1 83 ? -18.319 -2.404 16.412 1.00 92.19 83 GLY A C 1
ATOM 652 O O . GLY A 1 83 ? -18.982 -1.800 17.252 1.00 92.19 83 GLY A O 1
ATOM 653 N N . GLY A 1 84 ? -17.037 -2.118 16.179 1.00 90.25 84 GLY A N 1
ATOM 654 C CA . GLY A 1 84 ? -16.324 -0.986 16.767 1.00 90.25 84 GLY A CA 1
ATOM 655 C C . GLY A 1 84 ? -16.676 0.353 16.106 1.00 90.25 84 GLY A C 1
ATOM 656 O O . GLY A 1 84 ? -17.175 0.398 14.979 1.00 90.25 84 GLY A O 1
ATOM 657 N N . THR A 1 85 ? -16.418 1.458 16.812 1.00 90.75 85 THR A N 1
ATOM 658 C CA . THR A 1 85 ? -16.792 2.816 16.365 1.00 90.75 85 THR A CA 1
ATOM 659 C C . THR A 1 85 ? -16.013 3.284 15.139 1.00 90.75 85 THR A C 1
ATOM 661 O O . THR A 1 85 ? -16.568 3.986 14.300 1.00 90.75 85 THR A O 1
ATOM 664 N N . GLU A 1 86 ? -14.763 2.838 14.997 1.00 90.94 86 GLU A N 1
ATOM 665 C CA . GLU A 1 86 ? -13.858 3.232 13.913 1.00 90.94 86 GLU A CA 1
ATOM 666 C C . GLU A 1 86 ? -13.823 2.223 12.757 1.00 90.94 86 GLU A C 1
ATOM 668 O O . GLU A 1 86 ? -13.088 2.413 11.787 1.00 90.94 86 GLU A O 1
ATOM 673 N N . HIS A 1 87 ? -14.627 1.154 12.825 1.00 92.75 87 HIS A N 1
ATOM 674 C CA . HIS A 1 87 ? -14.630 0.077 11.834 1.00 92.75 87 HIS A CA 1
ATOM 675 C C . HIS A 1 87 ? -14.806 0.601 10.407 1.00 92.75 87 HIS A C 1
ATOM 677 O O . HIS A 1 87 ? -14.057 0.222 9.512 1.00 92.75 87 HIS A O 1
ATOM 683 N N . LYS A 1 88 ? -15.753 1.529 10.207 1.00 93.00 88 LYS A N 1
ATOM 684 C CA . LYS A 1 88 ? -16.022 2.095 8.883 1.00 93.00 88 LYS A CA 1
ATOM 685 C C . LYS A 1 88 ? -14.821 2.877 8.340 1.00 93.00 88 LYS A C 1
ATOM 687 O O . LYS A 1 88 ? -14.457 2.715 7.182 1.00 93.00 88 LYS A O 1
ATOM 692 N N . LYS A 1 89 ? -14.201 3.713 9.175 1.00 89.69 89 LYS A N 1
ATOM 693 C CA . LYS A 1 89 ? -13.041 4.524 8.786 1.00 89.69 89 LYS A CA 1
ATOM 694 C C . LYS A 1 89 ? -11.870 3.638 8.363 1.00 89.69 89 LYS A C 1
ATOM 696 O O . LYS A 1 89 ? -11.235 3.893 7.345 1.00 89.69 89 LYS A O 1
ATOM 701 N N . TRP A 1 90 ? -11.645 2.559 9.108 1.00 90.69 90 TRP A N 1
ATOM 702 C CA . TRP A 1 90 ? -10.644 1.550 8.783 1.00 90.69 90 TRP A CA 1
ATOM 703 C C . TRP A 1 90 ? -10.930 0.843 7.450 1.00 90.69 90 TRP A C 1
ATOM 705 O O . TRP A 1 90 ? -10.048 0.745 6.597 1.00 90.69 90 TRP A O 1
ATOM 715 N N . THR A 1 91 ? -12.171 0.400 7.221 1.00 93.81 91 THR A N 1
ATOM 716 C CA . THR A 1 91 ? -12.542 -0.262 5.960 1.00 93.81 91 THR A CA 1
ATOM 717 C C . THR A 1 91 ? -12.507 0.685 4.762 1.00 93.81 91 THR A C 1
ATOM 719 O O . THR A 1 91 ? -12.103 0.266 3.686 1.00 93.81 91 THR A O 1
ATOM 722 N N . ASP A 1 92 ? -12.840 1.967 4.934 1.00 93.88 92 ASP A N 1
ATOM 723 C CA . ASP A 1 92 ? -12.763 2.961 3.854 1.00 93.88 92 ASP A CA 1
ATOM 724 C C . ASP A 1 92 ? -11.299 3.172 3.384 1.00 93.88 92 ASP A C 1
ATOM 726 O O . ASP A 1 92 ? -11.025 3.319 2.186 1.00 93.88 92 ASP A O 1
ATOM 730 N N . GLN A 1 93 ? -10.331 3.144 4.313 1.00 91.81 93 GLN A N 1
ATOM 731 C CA . GLN A 1 93 ? -8.899 3.171 3.979 1.00 91.81 93 GLN A CA 1
ATOM 732 C C . GLN A 1 93 ? -8.473 1.894 3.241 1.00 91.81 93 GLN A C 1
ATOM 734 O O . GLN A 1 93 ? -7.782 1.973 2.223 1.00 91.81 93 GLN A O 1
ATOM 739 N N . MET A 1 94 ? -8.933 0.725 3.702 1.00 93.50 94 MET A N 1
ATOM 740 C CA . MET A 1 94 ? -8.698 -0.548 3.013 1.00 93.50 94 MET A CA 1
ATOM 741 C C . MET A 1 94 ? -9.274 -0.549 1.596 1.00 93.50 94 MET A C 1
ATOM 743 O O . MET A 1 94 ? -8.593 -0.987 0.676 1.00 93.50 94 MET A O 1
ATOM 747 N N . ASP A 1 95 ? -10.475 -0.010 1.388 1.00 96.44 95 ASP A N 1
ATOM 748 C CA . ASP A 1 95 ? -11.090 0.096 0.062 1.00 96.44 95 ASP A CA 1
ATOM 749 C C . ASP A 1 95 ? -10.255 0.965 -0.883 1.00 96.44 95 ASP A C 1
ATOM 751 O O . ASP A 1 95 ? -10.153 0.678 -2.077 1.00 96.44 95 ASP A O 1
ATOM 755 N N . THR A 1 96 ? -9.634 2.021 -0.360 1.00 94.81 96 THR A N 1
ATOM 756 C CA . THR A 1 96 ? -8.719 2.874 -1.130 1.00 94.81 96 THR A CA 1
ATOM 757 C C . THR A 1 96 ? -7.460 2.106 -1.532 1.00 94.81 96 THR A C 1
ATOM 759 O O . THR A 1 96 ? -7.072 2.133 -2.700 1.00 94.81 96 THR A O 1
ATOM 762 N N . ILE A 1 97 ? -6.874 1.349 -0.601 1.00 95.25 97 ILE A N 1
ATOM 763 C CA . ILE A 1 97 ? -5.719 0.481 -0.869 1.00 95.25 97 ILE A CA 1
ATOM 764 C C . ILE A 1 97 ? -6.074 -0.605 -1.895 1.00 95.25 97 ILE A C 1
ATOM 766 O O . ILE A 1 97 ? -5.320 -0.831 -2.836 1.00 95.25 97 ILE A O 1
ATOM 770 N N . VAL A 1 98 ? -7.234 -1.254 -1.763 1.00 95.88 98 VAL A N 1
ATOM 771 C CA . VAL A 1 98 ? -7.697 -2.302 -2.687 1.00 95.88 98 VAL A CA 1
ATOM 772 C C . VAL A 1 98 ? -7.903 -1.748 -4.094 1.00 95.88 98 VAL A C 1
ATOM 774 O O . VAL A 1 98 ? -7.509 -2.394 -5.062 1.00 95.88 98 VAL A O 1
ATOM 777 N N . LYS A 1 99 ? -8.483 -0.548 -4.230 1.00 96.69 99 LYS A N 1
ATOM 778 C CA . LYS A 1 99 ? -8.609 0.123 -5.534 1.00 96.69 99 LYS A CA 1
ATOM 779 C C . LYS A 1 99 ? -7.243 0.343 -6.171 1.00 96.69 99 LYS A C 1
ATOM 781 O O . LYS A 1 99 ? -7.050 -0.056 -7.311 1.00 96.69 99 LYS A O 1
ATOM 786 N N . TRP A 1 100 ? -6.292 0.887 -5.414 1.00 96.50 100 TRP A N 1
ATOM 787 C CA . TRP A 1 100 ? -4.934 1.094 -5.910 1.00 96.50 100 TRP A CA 1
ATOM 788 C C . TRP A 1 100 ? -4.250 -0.222 -6.304 1.00 96.50 100 TRP A C 1
ATOM 790 O O . TRP A 1 100 ? -3.650 -0.305 -7.370 1.00 96.50 100 TRP A O 1
ATOM 800 N N . LEU A 1 101 ? -4.393 -1.278 -5.497 1.00 96.19 101 LEU A N 1
ATOM 801 C CA . LEU A 1 101 ? -3.821 -2.596 -5.791 1.00 96.19 101 LEU A CA 1
ATOM 802 C C . LEU A 1 101 ? -4.371 -3.209 -7.083 1.00 96.19 101 LEU A C 1
ATOM 804 O O . LEU A 1 101 ? -3.623 -3.868 -7.800 1.00 96.19 101 LEU A O 1
ATOM 808 N N . ASN A 1 102 ? -5.650 -2.987 -7.394 1.00 96.50 102 ASN A N 1
ATOM 809 C CA . ASN A 1 102 ? -6.242 -3.455 -8.649 1.00 96.50 102 ASN A CA 1
ATOM 810 C C . ASN A 1 102 ? -5.649 -2.747 -9.877 1.00 96.50 102 ASN A C 1
ATOM 812 O O . ASN A 1 102 ? -5.572 -3.356 -10.943 1.00 96.50 102 ASN A O 1
ATOM 816 N N . ASP A 1 103 ? -5.196 -1.503 -9.716 1.00 96.44 103 ASP A N 1
ATOM 817 C CA . ASP A 1 103 ? -4.553 -0.714 -10.770 1.00 96.44 103 ASP A CA 1
ATOM 818 C C . ASP A 1 103 ? -3.015 -0.871 -10.775 1.00 96.44 103 ASP A C 1
ATOM 820 O O . ASP A 1 103 ? -2.332 -0.422 -11.704 1.00 96.44 103 ASP A O 1
ATOM 824 N N . PHE A 1 104 ? -2.444 -1.539 -9.764 1.00 97.56 104 PHE A N 1
ATOM 825 C CA . PHE A 1 104 ? -1.008 -1.796 -9.641 1.00 97.56 104 PHE A CA 1
ATOM 826 C C . PHE A 1 104 ? -0.570 -3.003 -10.484 1.00 97.56 104 PHE A C 1
ATOM 828 O O . PHE A 1 104 ? -0.247 -4.093 -9.999 1.00 97.56 104 PHE A O 1
ATOM 835 N N . VAL A 1 105 ? -0.574 -2.781 -11.795 1.00 97.94 105 VAL A N 1
ATOM 836 C CA . VAL A 1 105 ? -0.246 -3.771 -12.823 1.00 97.94 105 VAL A CA 1
ATOM 837 C C . VAL A 1 105 ? 0.992 -3.377 -13.629 1.00 97.94 105 VAL A C 1
ATOM 839 O O . VAL A 1 105 ? 1.382 -2.208 -13.674 1.00 97.94 105 VAL A O 1
ATOM 842 N N . ASP A 1 106 ? 1.619 -4.367 -14.262 1.00 96.12 106 ASP A N 1
ATOM 843 C CA . ASP A 1 106 ? 2.716 -4.164 -15.206 1.00 96.12 106 ASP A CA 1
ATOM 844 C C . ASP A 1 106 ? 2.225 -3.682 -16.586 1.00 96.12 106 ASP A C 1
ATOM 846 O O . ASP A 1 106 ? 1.027 -3.566 -16.845 1.00 96.12 106 ASP A O 1
ATOM 850 N N . GLU A 1 107 ? 3.164 -3.441 -17.503 1.00 94.31 107 GLU A N 1
ATOM 851 C CA . GLU A 1 107 ? 2.892 -2.999 -18.883 1.00 94.31 107 GLU A CA 1
ATOM 852 C C . GLU A 1 107 ? 2.000 -3.962 -19.693 1.00 94.31 107 GLU A C 1
ATOM 854 O O . GLU A 1 107 ? 1.473 -3.597 -20.742 1.00 94.31 107 GLU A O 1
ATOM 859 N N . LEU A 1 108 ? 1.833 -5.208 -19.236 1.00 96.31 108 LEU A N 1
ATOM 860 C CA . LEU A 1 108 ? 0.973 -6.218 -19.855 1.00 96.31 108 LEU A CA 1
ATOM 861 C C . LEU A 1 108 ? -0.371 -6.367 -19.123 1.00 96.31 108 LEU A C 1
ATOM 863 O O . LEU A 1 108 ? -1.150 -7.262 -19.457 1.00 96.31 108 LEU A O 1
ATOM 867 N N . GLY A 1 109 ? -0.647 -5.523 -18.126 1.00 96.88 109 GLY A N 1
ATOM 868 C CA . GLY A 1 109 ? -1.850 -5.585 -17.302 1.00 96.88 109 GLY A CA 1
ATOM 869 C C . GLY A 1 109 ? -1.846 -6.729 -16.284 1.00 96.88 109 GLY A C 1
ATOM 870 O O . GLY A 1 109 ? -2.907 -7.108 -15.791 1.00 96.88 109 GLY A O 1
ATOM 871 N N . ARG A 1 110 ? -0.684 -7.318 -15.973 1.00 97.44 110 ARG A N 1
ATOM 872 C CA . ARG A 1 110 ? -0.568 -8.386 -14.968 1.00 97.44 110 ARG A CA 1
ATOM 873 C C . ARG A 1 110 ? -0.328 -7.771 -13.586 1.00 97.44 110 ARG A C 1
ATOM 875 O O . ARG A 1 110 ? 0.493 -6.860 -13.487 1.00 97.44 110 ARG A O 1
ATOM 882 N N . PRO A 1 111 ? -0.967 -8.273 -12.516 1.00 97.56 111 PRO A N 1
ATOM 883 C CA . PRO A 1 111 ? -0.713 -7.789 -11.162 1.00 97.56 111 PRO A CA 1
ATOM 884 C C . PRO A 1 111 ? 0.765 -7.893 -10.782 1.00 97.56 111 PRO A C 1
ATOM 886 O O . PRO A 1 111 ? 1.383 -8.948 -10.961 1.00 97.56 111 PRO A O 1
ATOM 889 N N . ILE A 1 112 ? 1.319 -6.815 -10.228 1.00 98.06 112 ILE A N 1
ATOM 890 C CA . ILE A 1 112 ? 2.684 -6.817 -9.699 1.00 98.06 112 ILE A CA 1
ATOM 891 C C . ILE A 1 112 ? 2.664 -7.472 -8.307 1.00 98.06 112 ILE A C 1
ATOM 893 O O . ILE A 1 112 ? 1.895 -7.048 -7.443 1.00 98.06 112 ILE A O 1
ATOM 897 N N . PRO A 1 113 ? 3.486 -8.508 -8.050 1.00 97.38 113 PRO A N 1
ATOM 898 C CA . PRO A 1 113 ? 3.527 -9.161 -6.748 1.00 97.38 113 PRO A CA 1
ATOM 899 C C . PRO A 1 113 ? 4.165 -8.252 -5.694 1.00 97.38 113 PRO A C 1
ATOM 901 O O . PRO A 1 113 ? 5.200 -7.629 -5.937 1.00 97.38 113 PRO A O 1
ATOM 904 N N . ILE A 1 114 ? 3.576 -8.244 -4.499 1.00 97.19 114 ILE A N 1
ATOM 905 C CA . ILE A 1 114 ? 4.062 -7.475 -3.352 1.00 97.19 114 ILE A CA 1
ATOM 906 C C . ILE A 1 114 ? 4.236 -8.375 -2.128 1.00 97.19 114 ILE A C 1
ATOM 908 O O . ILE A 1 114 ? 3.476 -9.322 -1.917 1.00 97.19 114 ILE A O 1
ATOM 912 N N . ILE A 1 115 ? 5.212 -8.047 -1.286 1.00 96.56 115 ILE A N 1
ATOM 913 C CA . ILE A 1 115 ? 5.261 -8.497 0.104 1.00 96.56 115 ILE A CA 1
ATOM 914 C C . ILE A 1 115 ? 4.529 -7.444 0.927 1.00 96.56 115 ILE A C 1
ATOM 916 O O . ILE A 1 115 ? 5.006 -6.320 1.057 1.00 96.56 115 ILE A O 1
ATOM 920 N N . PHE A 1 116 ? 3.367 -7.801 1.468 1.00 94.88 116 PHE A N 1
ATOM 921 C CA . PHE A 1 116 ? 2.590 -6.890 2.297 1.00 94.88 116 PHE A CA 1
ATOM 922 C C . PHE A 1 116 ? 2.873 -7.113 3.785 1.00 94.88 116 PHE A C 1
ATOM 924 O O . PHE A 1 116 ? 2.637 -8.204 4.310 1.00 94.88 116 PHE A O 1
ATOM 931 N N . ARG A 1 117 ? 3.368 -6.076 4.468 1.00 92.38 117 ARG A N 1
ATOM 932 C CA . ARG A 1 117 ? 3.741 -6.124 5.887 1.00 92.38 117 ARG A CA 1
ATOM 933 C C . ARG A 1 117 ? 2.793 -5.279 6.738 1.00 92.38 117 ARG A C 1
ATOM 935 O O . ARG A 1 117 ? 2.994 -4.082 6.943 1.00 92.38 117 ARG A O 1
ATOM 942 N N . LEU A 1 118 ? 1.752 -5.939 7.238 1.00 86.19 118 LEU A N 1
ATOM 943 C CA . LEU A 1 118 ? 0.720 -5.356 8.096 1.00 86.19 118 LEU A CA 1
ATOM 944 C C . LEU A 1 118 ? 1.158 -5.343 9.573 1.00 86.19 118 LEU A C 1
ATOM 946 O O . LEU A 1 118 ? 1.828 -6.276 10.008 1.00 86.19 118 LEU A O 1
ATOM 950 N N . PHE A 1 119 ? 0.735 -4.326 10.336 1.00 80.19 119 PHE A N 1
ATOM 951 C CA . PHE A 1 119 ? 0.986 -4.176 11.781 1.00 80.19 119 PHE A CA 1
ATOM 952 C C . PHE A 1 119 ? 2.453 -4.385 12.166 1.00 80.19 119 PHE A C 1
ATOM 954 O O . PHE A 1 119 ? 2.849 -5.400 12.741 1.00 80.19 119 PHE A O 1
ATOM 961 N N . ARG A 1 120 ? 3.272 -3.392 11.822 1.00 69.19 120 ARG A N 1
ATOM 962 C CA . ARG A 1 120 ? 4.689 -3.367 12.172 1.00 69.19 120 ARG A CA 1
ATOM 963 C C . ARG A 1 120 ? 4.878 -3.390 13.697 1.00 69.19 120 ARG A C 1
ATOM 965 O O . ARG A 1 120 ? 4.232 -2.634 14.408 1.00 69.19 120 ARG A O 1
ATOM 972 N N . GLU A 1 121 ? 5.809 -4.237 14.145 1.00 73.12 121 GLU A N 1
ATOM 973 C CA . GLU A 1 121 ? 6.385 -4.255 15.504 1.00 73.12 121 GLU A CA 1
ATOM 974 C C . GLU A 1 121 ? 5.356 -4.224 16.654 1.00 73.12 121 GLU A C 1
ATOM 976 O O . GLU A 1 121 ? 5.455 -3.402 17.560 1.00 73.12 121 GLU A O 1
ATOM 981 N N . PRO A 1 122 ? 4.397 -5.168 16.704 1.00 67.38 122 PRO A N 1
ATOM 982 C CA . PRO A 1 122 ? 3.325 -5.154 17.707 1.00 67.38 122 PRO A CA 1
ATOM 983 C C . PRO A 1 122 ? 3.806 -5.338 19.159 1.00 67.38 122 PRO A C 1
ATOM 985 O O . PRO A 1 122 ? 3.014 -5.209 20.087 1.00 67.38 122 PRO A O 1
ATOM 988 N N . ASN A 1 123 ? 5.085 -5.665 19.363 1.00 69.19 123 ASN A N 1
ATOM 989 C CA . ASN A 1 123 ? 5.683 -5.921 20.672 1.00 69.19 123 ASN A CA 1
ATOM 990 C C . ASN A 1 123 ? 6.576 -4.770 21.168 1.00 69.19 123 ASN A C 1
ATOM 992 O O . ASN A 1 123 ? 7.151 -4.886 22.249 1.00 69.19 123 ASN A O 1
ATOM 996 N N . GLU A 1 124 ? 6.726 -3.691 20.396 1.00 62.72 124 GLU A N 1
ATOM 997 C CA . GLU A 1 124 ? 7.583 -2.558 20.748 1.00 62.72 124 GLU A CA 1
ATOM 998 C C . GLU A 1 124 ? 6.719 -1.327 21.064 1.00 62.72 124 GLU A C 1
ATOM 1000 O O . GLU A 1 124 ? 5.942 -0.893 20.212 1.00 62.72 124 GLU A O 1
ATOM 1005 N N . PRO A 1 125 ? 6.804 -0.759 22.283 1.00 58.50 125 PRO A N 1
ATOM 1006 C CA . PRO A 1 125 ? 6.143 0.500 22.590 1.00 58.50 125 PRO A CA 1
ATOM 1007 C C . PRO A 1 125 ? 6.969 1.647 21.992 1.00 58.50 125 PRO A C 1
ATOM 1009 O O . PRO A 1 125 ? 8.062 1.941 22.480 1.00 58.50 125 PRO A O 1
ATOM 1012 N N . TYR A 1 126 ? 6.452 2.255 20.926 1.00 58.31 126 TYR A N 1
ATOM 1013 C CA . TYR A 1 126 ? 6.962 3.497 20.341 1.00 58.31 126 TYR A CA 1
ATOM 1014 C C . TYR A 1 126 ? 6.305 4.721 20.977 1.00 58.31 126 TYR A C 1
ATOM 1016 O O . TYR A 1 126 ? 5.098 4.636 21.302 1.00 58.31 126 TYR A O 1
#

Sequence (126 aa):
RNSMQLGFFTPLISCLPSSSGQYPMVFGYDFYHLLEGYDWTEHAKWAYLQGAVIEISWWSSNPKDDGGPTSCDGTPITSIMPGGTEHKKWTDQMDTIVKWLNDFVDELGRPIPIIFRLFREPNEPY

Foldseek 3Di:
DDDDPDDDPDPDDDVCCVPPVDDDQEDEEELVCVVVPNDCLVVQLVSVVVVHAYEYEYLDAQQPPSHGSLDPPDDSVQQCPVVHVSVVVVVVSVVSVVVVQCVSAHPVSHRDDYHYHYDPPPPDND

Radius of gyration: 18.49 Å; chains: 1; bounding box: 47×25×64 Å